Protein AF-A0A7C1N5U7-F1 (afdb_monomer_lite)

pLDDT: mean 85.88, std 15.55, range [40.16, 98.25]

Secondary structure (DSSP, 8-state):
-------TT-HHHHHHHHHHHHHHHHHHHTT--HHHHHHHHHHHHHHHHHHHH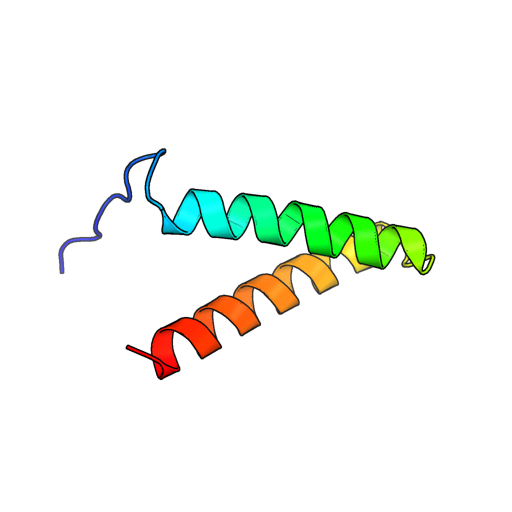TT-

Sequence (56 aa):
MRKQVLSPTSPHQSVKAKLRIIVKRTLRKYGYPPDKQKLATENVLKQAEMLADDWV

Structure (mmCIF, N/CA/C/O backbone):
data_AF-A0A7C1N5U7-F1
#
_entry.id   AF-A0A7C1N5U7-F1
#
loop_
_atom_site.group_PDB
_atom_site.id
_atom_site.type_symbol
_atom_site.label_atom_id
_atom_site.label_alt_id
_atom_site.label_comp_id
_atom_site.label_asym_id
_atom_site.label_entity_id
_atom_site.label_seq_id
_atom_site.pdbx_PDB_ins_code
_atom_site.Cartn_x
_atom_site.Cartn_y
_atom_site.Cartn_z
_atom_site.occupancy
_atom_site.B_iso_or_equiv
_atom_site.auth_seq_id
_atom_site.auth_comp_id
_atom_site.auth_asym_id
_atom_site.auth_atom_id
_atom_site.pdbx_PDB_model_num
ATOM 1 N N . MET A 1 1 ? 30.210 2.813 -2.518 1.00 40.16 1 MET A N 1
ATOM 2 C CA . MET A 1 1 ? 28.796 2.527 -2.854 1.00 40.16 1 MET A CA 1
ATOM 3 C C . MET A 1 1 ? 28.043 3.854 -2.925 1.00 40.16 1 MET A C 1
ATOM 5 O O . MET A 1 1 ? 27.785 4.456 -1.891 1.00 40.16 1 MET A O 1
ATOM 9 N N . ARG A 1 2 ? 27.820 4.407 -4.127 1.00 49.84 2 ARG A N 1
ATOM 10 C CA . ARG A 1 2 ? 27.128 5.700 -4.280 1.00 49.84 2 ARG A CA 1
ATOM 11 C C . ARG A 1 2 ? 25.634 5.467 -4.051 1.00 49.84 2 ARG A C 1
ATOM 13 O O . ARG A 1 2 ? 25.005 4.797 -4.860 1.00 49.84 2 ARG A O 1
ATOM 20 N N . LYS A 1 3 ? 25.070 6.004 -2.963 1.00 51.47 3 LYS A N 1
ATOM 21 C CA . LYS A 1 3 ? 23.613 6.137 -2.830 1.00 51.47 3 LYS A CA 1
ATOM 22 C C . LYS A 1 3 ? 23.164 7.054 -3.968 1.00 51.47 3 LYS A C 1
ATOM 24 O O . LYS A 1 3 ? 23.470 8.243 -3.935 1.00 51.47 3 LYS A O 1
ATOM 29 N N . GLN A 1 4 ? 22.536 6.504 -5.007 1.00 59.81 4 GLN A N 1
ATOM 30 C CA . GLN A 1 4 ? 21.890 7.330 -6.023 1.00 59.81 4 GLN A CA 1
ATOM 31 C C . GLN A 1 4 ? 20.822 8.163 -5.315 1.00 59.81 4 GLN A C 1
ATOM 33 O O . GLN A 1 4 ? 19.853 7.630 -4.777 1.00 59.81 4 GLN A O 1
ATOM 38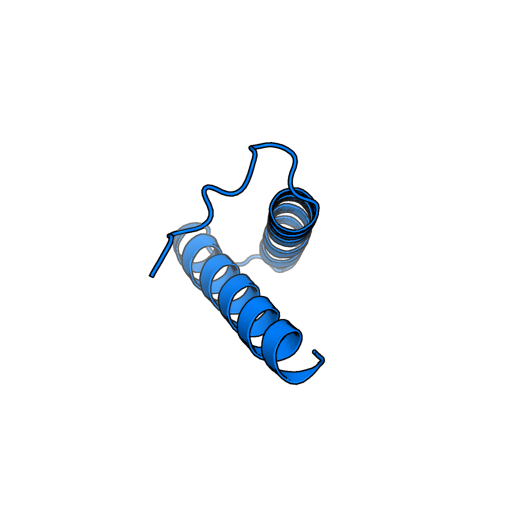 N N . VAL A 1 5 ? 21.028 9.477 -5.276 1.00 61.00 5 VAL A N 1
ATOM 39 C CA . VAL A 1 5 ? 19.988 10.420 -4.878 1.00 61.00 5 VAL A CA 1
ATOM 40 C C . VAL A 1 5 ? 18.993 10.438 -6.032 1.00 61.00 5 VAL A C 1
ATOM 42 O O . VAL A 1 5 ? 19.248 11.037 -7.074 1.00 61.00 5 VAL A O 1
ATOM 45 N N . LEU A 1 6 ? 17.897 9.694 -5.884 1.00 58.97 6 LEU A N 1
ATOM 46 C CA . LEU A 1 6 ? 16.810 9.691 -6.857 1.00 58.97 6 LEU A CA 1
ATOM 47 C C . LEU A 1 6 ? 16.255 11.117 -6.963 1.00 58.97 6 LEU A C 1
ATOM 49 O O . LEU A 1 6 ? 15.758 11.666 -5.981 1.00 58.97 6 LEU A O 1
ATOM 53 N N . SER A 1 7 ? 16.364 11.704 -8.158 1.00 63.91 7 SER A N 1
ATOM 54 C CA . SER A 1 7 ? 15.738 12.982 -8.505 1.00 63.91 7 SER A CA 1
ATOM 55 C C . SER A 1 7 ? 14.245 12.962 -8.130 1.00 63.91 7 SER A C 1
ATOM 57 O O . SER A 1 7 ? 13.596 11.927 -8.334 1.00 63.91 7 SER A O 1
ATOM 59 N N . PRO A 1 8 ? 13.670 14.079 -7.637 1.00 64.25 8 PRO A N 1
ATOM 60 C CA . PRO A 1 8 ? 12.258 14.174 -7.241 1.00 64.25 8 PRO A CA 1
ATOM 61 C C . PRO A 1 8 ? 11.255 13.861 -8.369 1.00 64.25 8 PRO A C 1
ATOM 63 O O . PRO A 1 8 ? 10.063 13.713 -8.109 1.00 64.25 8 PRO A O 1
ATOM 66 N N . THR A 1 9 ? 11.715 13.736 -9.618 1.00 57.28 9 THR A N 1
ATOM 67 C CA . THR A 1 9 ? 10.903 13.357 -10.786 1.00 57.28 9 THR A CA 1
ATOM 68 C C . THR A 1 9 ? 11.204 11.957 -11.328 1.00 57.28 9 THR A C 1
ATOM 70 O O . THR A 1 9 ? 10.731 11.613 -12.411 1.00 57.28 9 THR A O 1
ATOM 73 N N . SER A 1 10 ? 11.960 11.121 -10.604 1.00 78.06 10 SER A N 1
ATOM 74 C CA . SER A 1 10 ? 12.267 9.761 -11.062 1.00 78.06 10 SER A CA 1
ATOM 75 C C . SER A 1 10 ? 10.976 8.972 -11.361 1.00 78.06 10 SER A C 1
ATOM 77 O O . SER A 1 10 ? 10.057 8.975 -10.528 1.00 78.06 10 SER A O 1
ATOM 79 N N . PRO A 1 11 ? 10.891 8.259 -12.505 1.00 76.19 11 PRO A N 1
ATOM 80 C CA . PRO A 1 11 ? 9.731 7.443 -12.867 1.00 76.19 11 PRO A CA 1
ATOM 81 C C . PRO A 1 11 ? 9.264 6.518 -11.735 1.00 76.19 11 PRO A C 1
ATOM 83 O O . PRO A 1 11 ? 8.062 6.406 -11.490 1.00 76.19 11 PRO A O 1
ATOM 86 N N . HIS A 1 12 ? 10.199 5.952 -10.964 1.00 80.69 12 HIS A N 1
ATOM 87 C CA . HIS A 1 12 ? 9.904 5.092 -9.814 1.00 80.69 12 HIS A CA 1
ATOM 88 C C . HIS A 1 12 ? 9.110 5.811 -8.713 1.00 80.69 12 HIS A C 1
ATOM 90 O O . HIS A 1 12 ? 8.152 5.257 -8.170 1.00 80.69 12 HIS A O 1
ATOM 96 N N . GLN A 1 13 ? 9.447 7.068 -8.398 1.00 82.56 13 GLN A N 1
ATOM 97 C CA . GLN A 1 13 ? 8.712 7.844 -7.394 1.00 82.56 13 GLN A CA 1
ATOM 98 C C . GLN A 1 13 ? 7.305 8.213 -7.880 1.00 82.56 13 GLN A C 1
ATOM 100 O O . GLN A 1 13 ? 6.349 8.142 -7.102 1.00 82.56 13 GLN A O 1
ATOM 105 N N . SER A 1 14 ? 7.159 8.533 -9.170 1.00 87.38 14 SER A N 1
ATOM 106 C CA . SER A 1 14 ? 5.858 8.81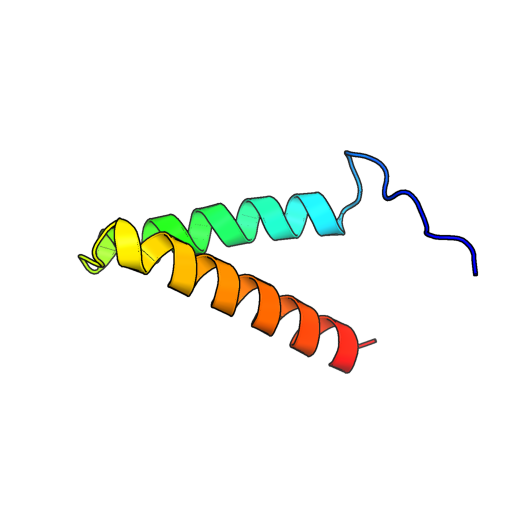3 -9.795 1.00 87.38 14 SER A CA 1
ATOM 107 C C . SER A 1 14 ? 4.938 7.585 -9.775 1.00 87.38 14 SER A C 1
ATOM 109 O O . SER A 1 14 ? 3.773 7.683 -9.375 1.00 87.38 14 SER A O 1
ATOM 111 N N . VAL A 1 15 ? 5.466 6.403 -10.112 1.00 90.88 15 VAL A N 1
ATOM 112 C CA . VAL A 1 15 ? 4.729 5.130 -10.046 1.00 90.88 15 VAL A CA 1
ATOM 113 C C . VAL A 1 15 ? 4.320 4.807 -8.607 1.00 90.88 15 VAL A C 1
ATOM 115 O O . VAL A 1 15 ? 3.143 4.544 -8.350 1.00 90.88 15 VAL A O 1
ATOM 118 N N . LYS A 1 16 ? 5.241 4.926 -7.640 1.00 92.69 16 LYS A N 1
ATOM 119 C CA . LYS A 1 16 ? 4.958 4.691 -6.214 1.00 92.69 16 LYS A CA 1
ATOM 120 C C . LYS A 1 16 ? 3.870 5.627 -5.676 1.00 92.69 16 LYS A C 1
ATOM 122 O O . LYS A 1 16 ? 3.003 5.203 -4.909 1.00 92.69 16 LYS A O 1
ATOM 127 N N . ALA A 1 17 ? 3.879 6.898 -6.087 1.00 94.06 17 ALA A N 1
ATOM 128 C CA . ALA A 1 17 ? 2.856 7.869 -5.706 1.00 94.06 17 ALA A CA 1
ATOM 129 C C . ALA A 1 17 ? 1.471 7.495 -6.258 1.00 94.06 17 ALA A C 1
ATOM 131 O O . ALA A 1 17 ? 0.497 7.493 -5.501 1.00 94.06 17 ALA A O 1
ATOM 132 N N . LYS A 1 18 ? 1.383 7.118 -7.540 1.00 95.69 18 LYS A N 1
ATOM 133 C CA . LYS A 1 18 ? 0.129 6.664 -8.165 1.00 95.69 18 LYS A CA 1
ATOM 134 C C . LYS A 1 18 ? -0.406 5.390 -7.507 1.00 95.69 18 LYS A C 1
ATOM 136 O O . LYS A 1 18 ? -1.585 5.342 -7.154 1.00 95.69 18 LYS A O 1
ATOM 141 N N . LEU A 1 19 ? 0.458 4.402 -7.265 1.00 96.44 19 LEU A N 1
ATOM 142 C CA . LEU A 1 19 ? 0.087 3.144 -6.614 1.00 96.44 19 LEU A CA 1
ATOM 143 C C . LEU A 1 19 ? -0.494 3.387 -5.214 1.00 96.44 19 LEU A C 1
ATOM 145 O O . LEU A 1 19 ? -1.550 2.855 -4.876 1.00 96.44 19 LEU A O 1
ATOM 149 N N . ARG A 1 20 ? 0.119 4.284 -4.432 1.00 96.94 20 ARG A N 1
ATOM 150 C CA . ARG A 1 20 ? -0.390 4.680 -3.109 1.00 96.94 20 ARG A CA 1
ATOM 151 C C . ARG A 1 20 ? -1.822 5.224 -3.164 1.00 96.94 20 ARG A C 1
ATOM 153 O O . ARG A 1 20 ? -2.621 4.919 -2.280 1.00 96.94 20 ARG A O 1
ATOM 160 N N . ILE A 1 21 ? -2.150 6.035 -4.173 1.00 97.50 21 ILE A N 1
ATOM 161 C CA . ILE A 1 21 ? -3.499 6.601 -4.342 1.00 97.50 21 ILE A CA 1
ATOM 162 C C . ILE A 1 21 ? -4.509 5.490 -4.636 1.00 97.50 21 ILE A C 1
ATOM 164 O O . ILE A 1 21 ? -5.577 5.465 -4.023 1.00 97.50 21 ILE A O 1
ATOM 168 N N . ILE A 1 22 ? -4.170 4.573 -5.545 1.00 98.12 22 ILE A N 1
ATOM 169 C CA . ILE A 1 22 ? -5.040 3.454 -5.928 1.00 98.12 22 ILE A CA 1
ATOM 170 C C . ILE A 1 22 ? -5.333 2.576 -4.710 1.00 98.12 22 ILE A C 1
ATOM 172 O O . ILE A 1 22 ? -6.498 2.357 -4.393 1.00 98.12 22 ILE A O 1
ATOM 176 N N . VAL A 1 23 ? -4.302 2.160 -3.970 1.00 97.94 23 VAL A N 1
ATOM 177 C CA . VAL A 1 23 ? -4.465 1.300 -2.787 1.00 97.94 23 VAL A CA 1
ATOM 178 C C . VAL A 1 23 ? -5.341 1.969 -1.729 1.00 97.94 23 VAL A C 1
ATOM 180 O O . VAL A 1 23 ? -6.311 1.368 -1.272 1.00 97.94 23 VAL A O 1
ATOM 183 N N . LYS A 1 24 ? -5.085 3.241 -1.392 1.00 97.00 24 LYS A N 1
ATOM 184 C CA . LYS A 1 24 ? -5.917 3.979 -0.425 1.00 97.00 24 LYS A CA 1
ATOM 185 C C . LYS A 1 24 ? -7.380 4.073 -0.863 1.00 97.00 24 LYS A C 1
ATOM 187 O O . LYS A 1 24 ? -8.278 3.878 -0.046 1.00 97.00 24 LYS A O 1
ATOM 192 N N . ARG A 1 25 ? -7.635 4.354 -2.148 1.00 97.94 25 ARG A N 1
ATOM 193 C CA . ARG A 1 25 ? -8.999 4.398 -2.704 1.00 97.94 25 ARG A CA 1
ATOM 194 C C . ARG A 1 25 ? -9.686 3.036 -2.611 1.00 97.94 25 ARG A C 1
ATOM 196 O O . ARG A 1 25 ? -10.839 2.982 -2.193 1.00 97.94 25 ARG A O 1
ATOM 203 N N . THR A 1 26 ? -8.978 1.957 -2.934 1.00 98.25 26 THR A N 1
ATOM 204 C CA . THR A 1 26 ? -9.480 0.581 -2.830 1.00 98.25 26 THR A CA 1
ATOM 205 C C . THR A 1 26 ? -9.829 0.218 -1.390 1.00 98.25 26 THR A C 1
ATOM 207 O O . THR A 1 26 ? -10.942 -0.219 -1.124 1.00 98.25 26 THR A O 1
ATOM 210 N N . LEU A 1 27 ? -8.928 0.464 -0.438 1.00 98.12 27 LEU A N 1
ATOM 211 C CA . LEU A 1 27 ? -9.171 0.147 0.970 1.00 98.12 27 LEU A CA 1
ATOM 212 C C . LEU A 1 27 ? -10.349 0.950 1.54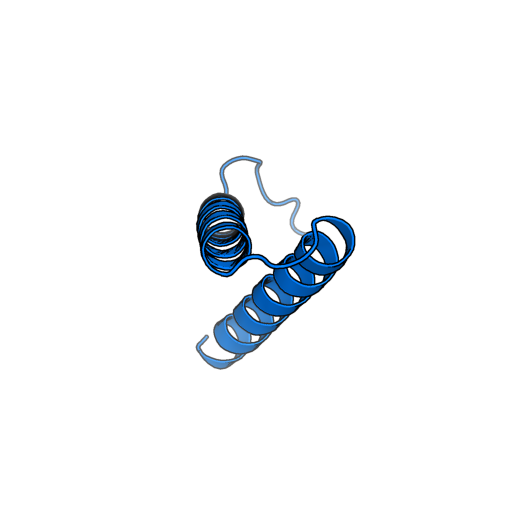0 1.00 98.12 27 LEU A C 1
ATOM 214 O O . LEU A 1 27 ? -11.201 0.392 2.226 1.00 98.12 27 LEU A O 1
ATOM 218 N N . ARG A 1 28 ? -10.459 2.240 1.193 1.00 97.44 28 ARG A N 1
ATOM 219 C CA . ARG A 1 28 ? -11.618 3.059 1.576 1.00 97.44 28 ARG A CA 1
ATOM 220 C C . ARG A 1 28 ? -12.921 2.524 0.977 1.00 97.44 28 ARG A C 1
ATOM 222 O O . ARG A 1 28 ? -13.927 2.503 1.677 1.00 97.44 28 ARG A O 1
ATOM 229 N N . LYS A 1 29 ? -12.907 2.081 -0.287 1.00 97.81 29 LYS A N 1
ATOM 230 C CA . LYS A 1 29 ? -14.080 1.491 -0.956 1.00 97.81 29 LYS A CA 1
ATOM 231 C C . LYS A 1 29 ? -14.599 0.254 -0.215 1.00 97.81 29 LYS A C 1
ATOM 233 O O . LYS A 1 29 ? -15.806 0.064 -0.156 1.00 97.81 29 LYS A O 1
ATOM 238 N N . TYR A 1 30 ? -13.708 -0.545 0.368 1.00 97.69 30 TYR A N 1
ATOM 239 C CA . TYR A 1 30 ? -14.057 -1.764 1.105 1.00 97.69 30 TYR A CA 1
ATOM 240 C C . TYR A 1 30 ? -14.133 -1.574 2.631 1.00 97.69 30 TYR A C 1
ATOM 242 O O . TYR A 1 30 ? -14.102 -2.550 3.372 1.00 97.69 30 TYR A O 1
ATOM 250 N N . GLY A 1 31 ? -14.232 -0.331 3.120 1.00 97.00 31 GLY A N 1
ATOM 251 C CA . GLY A 1 31 ? -14.469 -0.056 4.542 1.00 97.00 31 GLY A CA 1
ATOM 252 C C . GLY A 1 31 ? -13.287 -0.359 5.467 1.00 97.00 31 GLY A C 1
ATOM 253 O O . GLY A 1 31 ? -13.477 -0.552 6.665 1.00 97.00 31 GLY A O 1
ATOM 254 N N . TYR A 1 32 ? -12.060 -0.403 4.941 1.00 97.25 32 TYR A N 1
ATOM 255 C CA . TYR A 1 32 ? -10.886 -0.690 5.759 1.00 97.25 32 TYR A CA 1
ATOM 256 C C . TYR A 1 32 ? -10.636 0.439 6.781 1.00 97.25 32 TYR A C 1
ATOM 258 O O . TYR A 1 32 ? -10.633 1.610 6.384 1.00 97.25 32 TYR A O 1
ATOM 266 N N . PRO A 1 33 ? -10.378 0.134 8.066 1.00 96.31 33 PRO A N 1
ATOM 267 C CA . PRO A 1 33 ? -10.145 1.146 9.098 1.00 96.31 33 PRO A CA 1
ATOM 268 C C . PRO A 1 33 ? -8.952 2.069 8.774 1.00 96.31 33 PRO A C 1
ATOM 270 O O . PRO A 1 33 ? -7.930 1.566 8.298 1.00 96.31 33 PRO A O 1
ATOM 273 N N . PRO A 1 34 ? -9.032 3.398 9.002 1.00 91.38 34 PRO A N 1
ATOM 274 C CA . PRO A 1 34 ? -7.971 4.349 8.633 1.00 91.38 34 PRO A CA 1
ATOM 275 C C . PRO A 1 34 ? -6.585 4.027 9.215 1.00 91.38 34 PRO A C 1
ATOM 277 O O . PRO A 1 34 ? -5.572 4.208 8.539 1.00 91.38 34 PRO A O 1
ATOM 280 N N . ASP A 1 35 ? -6.541 3.507 10.440 1.00 92.12 35 ASP A N 1
ATOM 281 C CA . ASP A 1 35 ? -5.342 3.013 11.123 1.00 92.12 35 ASP A CA 1
ATOM 282 C C . ASP A 1 35 ? -4.719 1.819 10.377 1.00 92.12 35 ASP A C 1
ATOM 284 O O . ASP A 1 35 ? -3.513 1.797 10.120 1.00 92.12 35 ASP A O 1
ATOM 288 N N . LYS A 1 36 ? -5.551 0.877 9.916 1.00 95.50 36 LYS A N 1
ATOM 289 C CA . LYS A 1 36 ? -5.119 -0.299 9.140 1.00 95.50 36 LYS A CA 1
ATOM 290 C C . LYS A 1 36 ? -4.798 0.027 7.683 1.00 95.50 36 LYS A C 1
ATOM 292 O O . LYS A 1 36 ? -4.004 -0.679 7.060 1.00 95.50 36 LYS A O 1
ATOM 297 N N . GLN A 1 37 ? -5.372 1.097 7.125 1.00 95.94 37 GLN A N 1
ATOM 298 C CA . GLN A 1 37 ? -5.098 1.525 5.750 1.00 95.94 37 GLN A CA 1
ATOM 299 C C . GLN A 1 37 ? -3.630 1.885 5.542 1.00 95.94 37 GLN A C 1
ATOM 301 O O . GLN A 1 37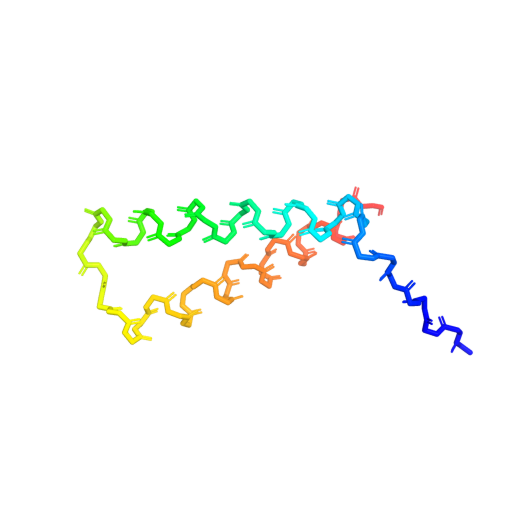 ? -3.068 1.564 4.492 1.00 95.94 37 GLN A O 1
ATOM 306 N N . LYS A 1 38 ? -3.007 2.547 6.525 1.00 93.25 38 LYS A N 1
ATOM 307 C CA . LYS A 1 38 ? -1.600 2.951 6.439 1.00 93.25 38 LYS A CA 1
ATOM 308 C C . LYS A 1 38 ? -0.696 1.727 6.291 1.00 93.25 38 LYS A C 1
ATOM 310 O O . LYS A 1 38 ? 0.031 1.639 5.304 1.00 93.25 38 LYS A O 1
ATOM 315 N N . LEU A 1 39 ? -0.833 0.762 7.202 1.00 96.06 39 LEU A N 1
ATOM 316 C CA . LEU A 1 39 ? -0.044 -0.469 7.200 1.00 96.06 39 LEU A CA 1
ATOM 317 C C . LEU A 1 39 ? -0.277 -1.300 5.930 1.00 96.06 39 LEU A C 1
ATOM 319 O O . LEU A 1 39 ? 0.675 -1.727 5.283 1.00 96.06 39 LEU A O 1
ATOM 323 N N . ALA A 1 40 ? -1.536 -1.479 5.520 1.00 96.69 40 ALA A N 1
ATOM 324 C CA . ALA A 1 40 ? -1.858 -2.209 4.294 1.00 96.69 40 ALA A CA 1
ATOM 325 C C . ALA A 1 40 ? -1.261 -1.535 3.046 1.00 96.69 40 ALA A C 1
ATOM 327 O O . ALA A 1 40 ? -0.735 -2.211 2.165 1.00 96.69 40 ALA A O 1
ATOM 328 N N . THR A 1 41 ? -1.284 -0.200 2.989 1.00 97.25 41 THR A N 1
ATOM 329 C CA . THR A 1 41 ? -0.676 0.549 1.884 1.00 97.25 41 THR A CA 1
ATOM 330 C C . THR A 1 41 ? 0.842 0.372 1.852 1.00 97.25 41 THR A C 1
ATOM 332 O O . THR A 1 41 ? 1.402 0.166 0.780 1.00 97.25 41 THR A O 1
ATOM 335 N N . GLU A 1 42 ? 1.514 0.432 3.003 1.00 96.19 42 GLU A N 1
ATOM 336 C CA . GLU A 1 42 ? 2.965 0.221 3.102 1.00 96.19 42 GLU A CA 1
ATOM 337 C C . GLU A 1 42 ? 3.365 -1.195 2.662 1.00 96.19 42 GLU A C 1
ATOM 339 O O . GLU A 1 42 ? 4.304 -1.346 1.879 1.00 96.19 42 GLU A O 1
ATOM 344 N N . ASN A 1 43 ? 2.598 -2.210 3.068 1.00 97.12 43 ASN A N 1
ATOM 345 C CA . ASN A 1 43 ? 2.839 -3.600 2.679 1.00 97.12 43 ASN A CA 1
ATOM 346 C C . ASN A 1 43 ? 2.713 -3.818 1.166 1.00 9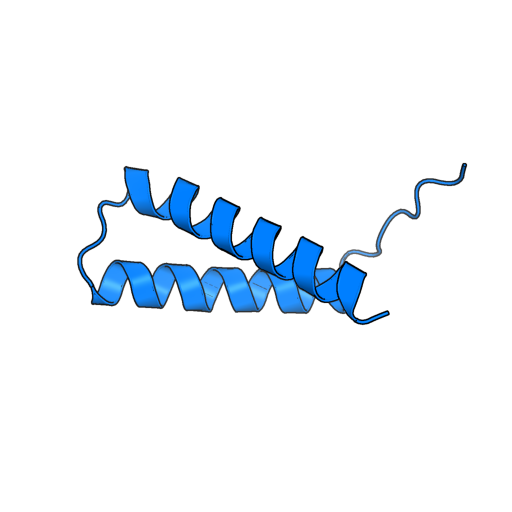7.12 43 ASN A C 1
ATOM 348 O O . ASN A 1 43 ? 3.589 -4.443 0.575 1.00 97.12 43 ASN A O 1
ATOM 352 N N . VAL A 1 44 ? 1.678 -3.263 0.525 1.00 96.75 44 VAL A N 1
ATOM 353 C CA . VAL A 1 44 ? 1.501 -3.380 -0.934 1.00 96.75 44 VAL A CA 1
ATOM 354 C C . VAL A 1 44 ? 2.637 -2.691 -1.689 1.00 96.75 44 VAL A C 1
ATOM 356 O O . VAL A 1 44 ? 3.128 -3.225 -2.679 1.00 96.75 44 VAL A O 1
ATOM 359 N N . LEU A 1 45 ? 3.091 -1.522 -1.223 1.00 95.44 45 LEU A N 1
ATOM 360 C CA . LEU A 1 45 ? 4.230 -0.839 -1.844 1.00 95.44 45 LEU A CA 1
ATOM 361 C C . LEU A 1 45 ? 5.517 -1.663 -1.726 1.00 95.44 45 LEU A C 1
ATOM 363 O O . LEU A 1 45 ? 6.247 -1.767 -2.705 1.00 95.44 45 LEU A O 1
ATOM 367 N N . LYS A 1 46 ? 5.771 -2.276 -0.564 1.00 94.62 46 LYS A N 1
ATOM 368 C CA . LYS A 1 46 ? 6.933 -3.150 -0.359 1.00 94.62 46 LYS A CA 1
ATOM 369 C C . LYS A 1 46 ? 6.870 -4.401 -1.239 1.00 94.62 46 LYS A C 1
ATOM 371 O O . LYS A 1 46 ? 7.876 -4.794 -1.812 1.00 94.62 46 LYS A O 1
ATOM 376 N N . GLN A 1 47 ? 5.695 -5.017 -1.367 1.00 94.44 47 GLN A N 1
ATOM 377 C CA . GLN A 1 47 ? 5.489 -6.157 -2.267 1.00 94.44 47 GLN A CA 1
ATOM 378 C C . GLN A 1 47 ? 5.724 -5.781 -3.730 1.00 94.44 47 GLN A C 1
ATOM 380 O O . GLN A 1 47 ? 6.379 -6.528 -4.445 1.00 94.44 47 GLN A O 1
ATOM 385 N N . ALA A 1 48 ? 5.245 -4.612 -4.160 1.00 93.12 48 ALA A N 1
ATOM 386 C CA . ALA A 1 48 ? 5.484 -4.118 -5.511 1.00 93.12 48 ALA A CA 1
ATOM 387 C C . ALA A 1 48 ? 6.973 -3.846 -5.785 1.00 93.12 48 ALA A C 1
ATOM 389 O O . ALA A 1 48 ? 7.424 -4.095 -6.894 1.00 93.12 48 ALA A O 1
ATOM 390 N N . GLU A 1 49 ? 7.728 -3.359 -4.795 1.00 90.56 49 GLU A N 1
ATOM 391 C CA . GLU A 1 49 ? 9.185 -3.195 -4.907 1.00 90.56 49 GLU A CA 1
ATOM 392 C C . GLU A 1 49 ? 9.894 -4.547 -5.063 1.00 90.56 49 GLU A C 1
ATOM 394 O O . GLU A 1 49 ? 10.658 -4.706 -6.005 1.00 90.56 49 GLU A O 1
ATOM 399 N N . MET A 1 50 ? 9.569 -5.543 -4.230 1.00 90.25 50 MET A N 1
ATOM 400 C CA . MET A 1 50 ? 10.163 -6.887 -4.339 1.00 90.25 50 MET A CA 1
ATOM 401 C C . MET A 1 50 ? 9.879 -7.543 -5.699 1.00 90.25 50 MET A C 1
ATOM 403 O O . MET A 1 50 ? 10.779 -8.093 -6.316 1.00 90.25 50 MET A O 1
ATOM 407 N N . LEU A 1 51 ? 8.643 -7.437 -6.199 1.00 89.50 51 LEU A N 1
ATOM 408 C CA . LEU A 1 51 ? 8.277 -7.980 -7.512 1.00 89.50 51 LEU A CA 1
ATOM 409 C C . LEU A 1 51 ? 8.944 -7.234 -8.674 1.00 89.50 51 LEU A C 1
ATOM 411 O O . LEU A 1 51 ? 9.193 -7.830 -9.715 1.00 89.50 51 LEU A O 1
ATOM 415 N N . ALA A 1 52 ? 9.192 -5.931 -8.522 1.00 85.38 52 ALA A N 1
ATOM 416 C CA . ALA A 1 52 ? 9.896 -5.156 -9.535 1.00 85.38 52 ALA A CA 1
ATOM 417 C C . ALA A 1 52 ? 11.376 -5.549 -9.610 1.00 85.38 52 ALA A C 1
ATOM 419 O O . ALA A 1 52 ? 11.911 -5.606 -10.711 1.00 85.38 52 ALA A O 1
ATOM 420 N N . ASP A 1 53 ? 12.006 -5.845 -8.470 1.00 78.38 53 ASP A N 1
ATOM 421 C CA . ASP A 1 53 ? 13.393 -6.317 -8.418 1.00 78.38 53 ASP A CA 1
ATOM 422 C C . ASP A 1 53 ? 13.544 -7.719 -9.039 1.00 78.38 53 ASP A C 1
ATOM 424 O O . ASP A 1 53 ? 14.562 -7.995 -9.667 1.00 78.38 53 ASP A O 1
ATOM 428 N N . ASP A 1 54 ? 12.521 -8.577 -8.936 1.00 77.31 54 ASP A N 1
ATOM 429 C CA . ASP A 1 54 ? 12.518 -9.926 -9.527 1.00 77.31 54 ASP A CA 1
ATOM 430 C C . ASP A 1 54 ? 12.353 -9.938 -11.064 1.00 77.31 54 ASP A C 1
ATOM 432 O O . ASP A 1 54 ? 12.553 -10.974 -11.700 1.00 77.31 54 ASP A O 1
ATOM 436 N N . TRP A 1 55 ? 11.930 -8.828 -11.678 1.00 71.88 55 TRP A N 1
ATOM 437 C CA . TRP A 1 55 ? 11.636 -8.735 -13.121 1.00 71.88 55 TRP A CA 1
ATOM 438 C C . TRP A 1 55 ? 12.715 -7.991 -13.930 1.00 71.88 55 TRP A C 1
ATOM 440 O O . TRP A 1 55 ? 12.515 -7.760 -15.126 1.00 71.88 55 TRP A O 1
ATOM 450 N N . VAL A 1 56 ? 13.827 -7.600 -13.294 1.00 53.59 56 VAL A N 1
ATOM 451 C CA . VAL A 1 56 ? 14.943 -6.837 -13.893 1.00 53.59 56 VAL A CA 1
ATOM 452 C C . VAL A 1 56 ? 16.144 -7.725 -14.199 1.00 53.59 56 VAL A C 1
ATOM 454 O O . VAL A 1 56 ? 16.479 -8.595 -13.370 1.00 53.59 56 VAL A O 1
#

Radius of gyration: 13.48 Å; chains: 1; bounding box: 43×24×25 Å

Foldseek 3Di:
DDPPPQDPPHPLNVVLVVLLVVQLVVCVVVVNDPVVSVVSSVVVSVVVVVVVVVVD